Protein AF-A0A131ZUF7-F1 (afdb_monomer_lite)

Foldseek 3Di:
DPPVVVVVVVVPPVVVPDDDDDDDPDDCPPPQAEDPCLLVLLQVLQVVQVFDNDPVRSVVSVVPDDPVVSVVSQCDQPVVPPPRRGSDHHYQDPPDDDDTPHPDRVVVVPPD

pLDDT: mean 80.84, std 16.95, range [43.06, 97.12]

Organism: Sarcoptes scabiei (NCBI:txid52283)

InterPro domains:
  IPR002018 Carboxylesterase, type B [PF00135] (17-112)
  IPR029058 Alpha/Beta hydrolase fold [G3DSA:3.40.50.1820] (12-112)
  IPR029058 Alpha/Beta hydrolase fold [SSF53474] (17-95)
  IPR051093 Neuroligin and Bile salt-activated lipase [PTHR43903] (16-96)

Radius of gyration: 19.18 Å; chains: 1; bounding box: 45×45×45 Å

Secondary structure (DSSP, 8-state):
--SHHHHHHHHHTTTTT-S-----S--TTSTTT--S-HHHHHHHHHHTTT--SSHHHHHHHHHTS-HHHHHHHHT---TTTT--S-S------TT-SS--S--S-HHHHT--

Structure (mmCIF, N/CA/C/O backbone):
data_AF-A0A131ZUF7-F1
#
_entry.id   AF-A0A131ZUF7-F1
#
loop_
_atom_site.group_PDB
_atom_site.id
_atom_site.type_symbol
_atom_site.label_atom_id
_atom_site.label_alt_id
_atom_site.label_comp_id
_atom_site.label_asym_id
_atom_site.label_entity_id
_atom_site.label_seq_id
_atom_site.pdbx_PDB_ins_code
_atom_site.Cartn_x
_atom_site.Cartn_y
_atom_site.Cartn_z
_atom_site.occupancy
_atom_site.B_iso_or_equiv
_atom_site.auth_seq_id
_atom_site.auth_comp_id
_atom_site.auth_asym_id
_atom_site.auth_atom_id
_atom_site.pdbx_PDB_model_num
ATOM 1 N N . MET A 1 1 ? -30.039 -24.025 27.093 1.00 44.25 1 MET A N 1
ATOM 2 C CA . MET A 1 1 ? -28.803 -23.560 27.763 1.00 44.25 1 MET A CA 1
ATOM 3 C C . MET A 1 1 ? -27.592 -23.704 26.828 1.00 44.25 1 MET A C 1
ATOM 5 O O . MET A 1 1 ? -26.668 -24.429 27.149 1.00 44.25 1 MET A O 1
ATOM 9 N N . ASN A 1 2 ? -27.612 -23.069 25.647 1.00 50.38 2 ASN A N 1
ATOM 10 C CA . ASN A 1 2 ? -26.525 -23.171 24.647 1.00 50.38 2 ASN A CA 1
ATOM 11 C C . ASN A 1 2 ? -26.256 -21.864 23.874 1.00 50.38 2 ASN A C 1
ATOM 13 O O . ASN A 1 2 ? -25.323 -21.817 23.085 1.00 50.38 2 ASN A O 1
ATOM 17 N N . ILE A 1 3 ? -27.037 -20.804 24.113 1.00 46.88 3 ILE A N 1
ATOM 18 C CA . ILE A 1 3 ? -26.883 -19.512 23.424 1.00 46.88 3 ILE A CA 1
ATOM 19 C C . ILE A 1 3 ? -25.771 -18.687 24.100 1.00 46.88 3 ILE A C 1
ATOM 21 O O . ILE A 1 3 ? -24.860 -18.214 23.433 1.00 46.88 3 ILE A O 1
ATOM 25 N N . LEU A 1 4 ? -25.733 -18.683 25.440 1.00 43.06 4 LEU A N 1
ATOM 26 C CA . LEU A 1 4 ? -24.719 -17.975 26.238 1.00 43.06 4 LEU A CA 1
ATOM 27 C C . LEU A 1 4 ? -23.269 -18.439 26.002 1.00 43.06 4 LEU A C 1
ATOM 29 O O . LEU A 1 4 ? -22.354 -17.662 26.237 1.00 43.06 4 LEU A O 1
ATOM 33 N N . LYS A 1 5 ? -23.039 -19.684 25.549 1.00 43.53 5 LYS A N 1
ATOM 34 C CA . LYS A 1 5 ? -21.687 -20.236 25.305 1.00 43.53 5 LYS A CA 1
ATOM 35 C C . LYS A 1 5 ? -21.068 -19.794 23.975 1.00 43.53 5 LYS A C 1
ATOM 37 O O . LYS A 1 5 ? -19.847 -19.835 23.849 1.00 43.53 5 LYS A O 1
ATOM 42 N N . LEU A 1 6 ? -21.882 -19.422 22.983 1.00 44.69 6 LEU A N 1
ATOM 43 C CA . LEU A 1 6 ? -21.371 -18.926 21.701 1.00 44.69 6 LEU A CA 1
ATOM 44 C C . LEU A 1 6 ? -20.904 -17.472 21.821 1.00 44.69 6 LEU A C 1
ATOM 46 O O . LEU A 1 6 ? -19.833 -17.138 21.321 1.00 44.69 6 LEU A O 1
ATOM 50 N N . GLU A 1 7 ? -21.656 -16.643 22.549 1.00 43.44 7 GLU A N 1
ATOM 51 C CA . GLU A 1 7 ? -21.324 -15.229 22.765 1.00 43.44 7 GLU A CA 1
ATOM 52 C C . GLU A 1 7 ? -20.020 -15.053 23.559 1.00 43.44 7 GLU A C 1
ATOM 54 O O . GLU A 1 7 ? -19.206 -14.195 23.228 1.00 43.44 7 GLU A O 1
ATOM 59 N N . THR A 1 8 ? -19.741 -15.923 24.539 1.00 46.25 8 THR A N 1
ATOM 60 C CA . THR A 1 8 ? -18.483 -15.861 25.311 1.00 46.25 8 THR A CA 1
ATOM 61 C C . THR A 1 8 ? -17.251 -16.218 24.481 1.00 46.25 8 THR A C 1
ATOM 63 O O . THR A 1 8 ? -16.156 -15.749 24.776 1.00 46.25 8 THR A O 1
ATOM 66 N N . LYS A 1 9 ? -17.399 -17.057 23.448 1.00 44.72 9 LYS A N 1
ATOM 67 C CA . LYS A 1 9 ? -16.262 -17.539 22.654 1.00 44.72 9 LYS A CA 1
ATOM 68 C C . LYS A 1 9 ? -15.723 -16.463 21.708 1.00 44.72 9 LYS A C 1
ATOM 70 O O . LYS A 1 9 ? -14.516 -16.380 21.534 1.00 44.72 9 LYS A O 1
ATOM 75 N N . ILE A 1 10 ? -16.605 -15.627 21.158 1.00 51.62 10 ILE A N 1
ATOM 76 C CA . ILE A 1 10 ? -16.234 -14.524 20.256 1.00 51.62 10 ILE A CA 1
ATOM 77 C C . ILE A 1 10 ? -15.604 -13.362 21.041 1.00 51.62 10 ILE A C 1
ATOM 79 O O . ILE A 1 10 ? -14.638 -12.762 20.583 1.00 51.62 10 ILE A O 1
ATOM 83 N N . ILE A 1 11 ? -16.097 -13.077 22.252 1.00 50.38 11 ILE A N 1
ATOM 84 C CA . ILE A 1 11 ? -15.554 -12.011 23.112 1.00 50.38 11 ILE A CA 1
ATOM 85 C C . ILE A 1 11 ? -14.123 -12.336 23.595 1.00 50.38 11 ILE A C 1
ATOM 87 O O . ILE A 1 11 ? -13.304 -11.432 23.749 1.00 50.38 11 ILE A O 1
ATOM 91 N N . ASN A 1 12 ? -13.790 -13.615 23.789 1.00 46.75 12 ASN A N 1
ATOM 92 C CA . ASN A 1 12 ? -12.490 -14.026 24.327 1.00 46.75 12 ASN A CA 1
ATOM 93 C C . ASN 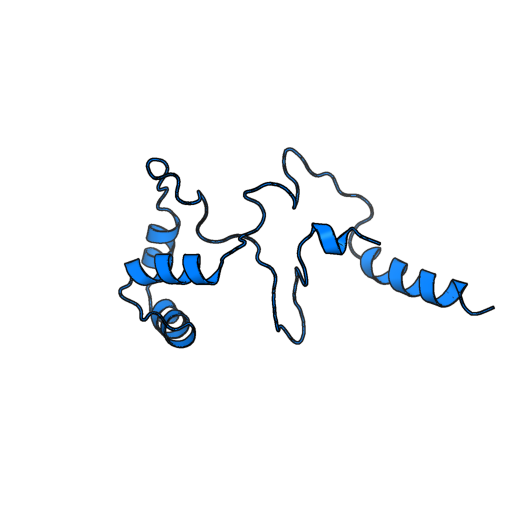A 1 12 ? -11.305 -13.905 23.349 1.00 46.75 12 ASN A C 1
ATOM 95 O O . ASN A 1 12 ? -10.183 -13.792 23.823 1.00 46.75 12 ASN A O 1
ATOM 99 N N . GLU A 1 13 ? -11.501 -13.889 22.025 1.00 50.50 13 GLU A N 1
ATOM 100 C CA . GLU A 1 13 ? -10.369 -13.868 21.072 1.00 50.50 13 GLU A CA 1
ATOM 101 C C . GLU A 1 13 ? -9.693 -12.490 20.921 1.00 50.50 13 GLU A C 1
ATOM 103 O O . GLU A 1 13 ? -8.524 -12.422 20.552 1.00 50.50 13 GLU A O 1
ATOM 108 N N . PHE A 1 14 ? -10.376 -11.381 21.236 1.00 49.38 14 PHE A N 1
ATOM 109 C CA . PHE A 1 14 ? -9.778 -10.031 21.179 1.00 49.38 14 PHE A CA 1
ATOM 110 C C . PHE A 1 14 ? -9.358 -9.472 22.545 1.00 49.38 14 PHE A C 1
ATOM 112 O O . PHE A 1 14 ? -8.517 -8.573 22.597 1.00 49.38 14 PHE A O 1
ATOM 119 N N . LEU A 1 15 ? -9.875 -10.022 23.650 1.00 49.81 15 LEU A N 1
ATOM 120 C CA . LEU A 1 15 ? -9.435 -9.678 25.009 1.00 49.81 15 LEU A CA 1
ATOM 121 C C . LEU A 1 15 ? -7.981 -10.101 25.306 1.00 49.81 15 LEU A C 1
ATOM 123 O O . LEU A 1 15 ? -7.439 -9.702 26.334 1.00 49.81 15 LEU A O 1
ATOM 127 N N . GLU A 1 16 ? -7.334 -10.876 24.429 1.00 62.84 16 GLU A N 1
ATOM 128 C CA . GLU A 1 16 ? -5.967 -11.372 24.646 1.00 62.84 16 GLU A CA 1
ATOM 129 C C . GLU A 1 16 ? -4.851 -10.351 24.356 1.00 62.84 16 GLU A C 1
ATOM 131 O O . GLU A 1 16 ? -3.733 -10.546 24.831 1.00 62.84 16 GLU A O 1
ATOM 136 N N . TYR A 1 17 ? -5.109 -9.249 23.637 1.00 81.19 17 TYR A N 1
ATOM 137 C CA . TYR A 1 17 ? -4.030 -8.333 23.220 1.00 81.19 17 TYR A CA 1
ATOM 138 C C . TYR A 1 17 ? -3.950 -7.025 24.017 1.00 81.19 17 TYR A C 1
ATOM 140 O O . TYR A 1 17 ? -2.850 -6.521 24.249 1.00 81.19 17 TYR A O 1
ATOM 148 N N . PHE A 1 18 ? -5.082 -6.448 24.429 1.00 87.25 18 PHE A N 1
ATOM 149 C CA . PHE A 1 18 ? -5.120 -5.200 25.199 1.00 87.25 18 PHE A CA 1
ATOM 150 C C . PHE A 1 18 ? -6.456 -5.017 25.929 1.00 87.25 18 PHE A C 1
ATOM 152 O O . PHE A 1 18 ? -7.492 -5.518 25.504 1.00 87.25 18 PHE A O 1
ATOM 159 N N . THR A 1 19 ? -6.437 -4.253 27.024 1.00 88.81 19 THR A N 1
ATOM 160 C CA . THR A 1 19 ? -7.632 -3.937 27.832 1.00 88.81 19 THR A CA 1
ATOM 161 C C . THR A 1 19 ? -8.206 -2.553 27.545 1.00 88.81 19 THR A C 1
ATOM 163 O O . THR A 1 19 ? -9.387 -2.324 27.778 1.00 88.81 19 THR A O 1
ATOM 166 N N . ASN A 1 20 ? -7.385 -1.618 27.057 1.00 88.69 20 ASN A N 1
ATOM 167 C CA . ASN A 1 20 ? -7.768 -0.232 26.796 1.00 88.69 20 ASN A CA 1
ATOM 168 C C . ASN A 1 20 ? -7.002 0.312 25.585 1.00 88.69 20 ASN A C 1
ATOM 170 O O . ASN A 1 20 ? -5.852 -0.065 25.360 1.00 88.69 20 ASN A O 1
ATOM 174 N N . ALA A 1 21 ? -7.614 1.238 24.846 1.00 89.62 21 ALA A N 1
ATOM 175 C CA . ALA A 1 21 ? -6.988 1.938 23.728 1.00 89.62 21 ALA A CA 1
ATOM 176 C C . ALA A 1 21 ? -7.396 3.418 23.727 1.00 89.62 21 ALA A C 1
ATOM 178 O O . ALA A 1 21 ? -8.552 3.750 23.988 1.00 89.62 21 ALA A O 1
ATOM 179 N N . ILE A 1 22 ? -6.449 4.307 23.419 1.00 94.31 22 ILE A N 1
ATOM 180 C CA . ILE A 1 22 ? -6.682 5.748 23.261 1.00 94.31 22 ILE A CA 1
ATOM 181 C C . ILE A 1 22 ? -6.256 6.129 21.843 1.00 94.31 22 ILE A C 1
ATOM 183 O O . ILE A 1 22 ? -5.116 5.883 21.457 1.00 94.31 22 ILE A O 1
ATOM 187 N N . SER A 1 23 ? -7.159 6.750 21.083 1.00 94.81 23 SER A N 1
ATOM 188 C CA . SER A 1 23 ? -6.866 7.304 19.756 1.00 94.81 23 SER A CA 1
ATOM 189 C C . SER A 1 23 ? -6.881 8.829 19.822 1.00 94.81 23 SER A C 1
ATOM 191 O O . SER A 1 23 ? -7.897 9.415 20.193 1.00 94.81 23 SER A O 1
ATOM 193 N N . ILE A 1 24 ? -5.765 9.479 19.480 1.00 96.56 24 ILE A N 1
ATOM 194 C CA . ILE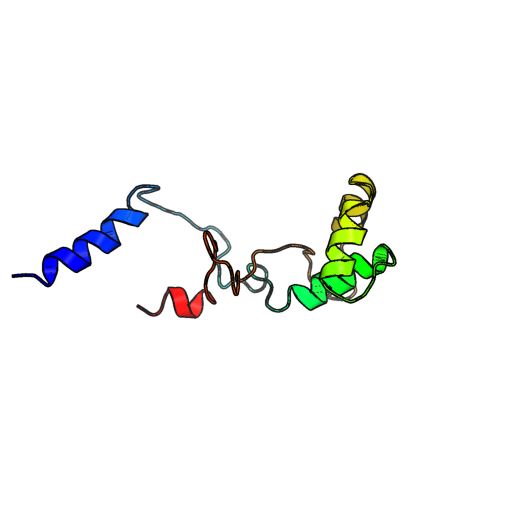 A 1 24 ? -5.609 10.941 19.557 1.00 96.56 24 ILE A CA 1
ATOM 195 C C . ILE A 1 24 ? -5.516 11.512 18.140 1.00 96.56 24 ILE A C 1
ATOM 197 O O . ILE A 1 24 ? -4.649 11.117 17.365 1.00 96.56 24 ILE A O 1
ATOM 201 N N . SER A 1 25 ? -6.400 12.459 17.810 1.00 95.19 25 SER A N 1
ATOM 202 C CA . SER A 1 25 ? -6.409 13.210 16.538 1.00 95.19 25 SER A CA 1
ATOM 203 C C . SER A 1 25 ? -6.529 12.366 15.258 1.00 95.19 25 SER A C 1
ATOM 205 O O . SER A 1 25 ? -6.193 12.828 14.169 1.00 95.19 25 SER A O 1
ATOM 207 N N . GLY A 1 26 ? -7.047 11.143 15.363 1.00 92.25 26 GLY A N 1
ATOM 208 C CA . GLY A 1 26 ? -7.256 10.257 14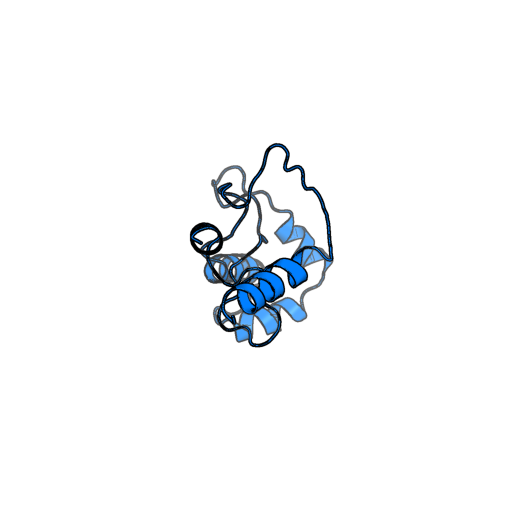.224 1.00 92.25 26 GLY A CA 1
ATOM 209 C C . GLY A 1 26 ? -8.215 9.122 14.548 1.00 92.25 26 GLY A C 1
ATOM 210 O O . GLY A 1 26 ? -8.419 8.763 15.708 1.00 92.25 26 GLY A O 1
ATOM 211 N N . SER A 1 27 ? -8.824 8.565 13.508 1.00 91.19 27 SER A N 1
ATOM 212 C CA . SER A 1 27 ? -9.610 7.335 13.586 1.00 91.19 27 SER A CA 1
ATOM 213 C C . SER A 1 27 ? -9.552 6.608 12.246 1.00 91.19 27 SER A C 1
ATOM 215 O O . SER A 1 27 ? -9.133 7.178 11.239 1.00 91.19 27 SER A O 1
ATOM 217 N N . ILE A 1 28 ? -10.047 5.375 12.205 1.00 89.38 28 ILE A N 1
ATOM 218 C CA . ILE A 1 28 ? -10.170 4.616 10.956 1.00 89.38 28 ILE A CA 1
ATOM 219 C C . ILE A 1 28 ? -11.136 5.268 9.941 1.00 89.38 28 ILE A C 1
ATOM 221 O O . ILE A 1 28 ? -11.100 4.953 8.756 1.00 89.38 28 ILE A O 1
ATOM 225 N N . PHE A 1 29 ? -11.975 6.211 10.386 1.00 89.44 29 PHE A N 1
ATOM 226 C CA . PHE A 1 29 ? -12.887 6.983 9.536 1.00 89.44 29 PHE A CA 1
ATOM 227 C C . PHE A 1 29 ? -12.264 8.268 8.982 1.00 89.44 29 PHE A C 1
ATOM 229 O O . PHE A 1 29 ? -12.909 8.997 8.230 1.00 89.44 29 PHE A O 1
ATOM 236 N N . SER A 1 30 ? -11.024 8.587 9.356 1.00 90.12 30 SER A N 1
ATOM 237 C CA . SER A 1 30 ? -10.335 9.745 8.801 1.00 90.12 30 SER A CA 1
ATOM 238 C C . SER A 1 30 ? -10.089 9.540 7.292 1.00 90.12 30 SER A C 1
ATOM 240 O O . SER A 1 30 ? -9.669 8.453 6.899 1.00 90.12 30 SER A O 1
ATOM 242 N N . PRO A 1 31 ? -10.262 10.565 6.430 1.00 85.88 31 PRO A N 1
ATOM 243 C CA . PRO A 1 31 ? -10.113 10.419 4.970 1.00 85.88 31 PRO A CA 1
ATOM 244 C C . PRO A 1 31 ? -8.734 9.917 4.509 1.00 85.88 31 PRO A C 1
ATOM 246 O O . PRO A 1 31 ? -8.573 9.403 3.405 1.00 85.88 31 PRO A O 1
ATOM 249 N N . TRP A 1 32 ? -7.719 10.080 5.356 1.00 85.38 32 TRP A N 1
ATOM 250 C CA . TRP A 1 32 ? -6.351 9.636 5.116 1.00 85.38 32 TRP A CA 1
ATOM 251 C C . TRP A 1 32 ? -6.047 8.236 5.671 1.00 85.38 32 TRP A C 1
ATOM 253 O O . TRP A 1 32 ? -4.972 7.718 5.390 1.00 85.38 32 TRP A O 1
ATOM 263 N N . ALA A 1 33 ? -6.951 7.619 6.437 1.00 89.69 33 ALA A N 1
ATOM 264 C CA . ALA A 1 33 ? -6.684 6.367 7.148 1.00 89.69 33 ALA A CA 1
ATOM 265 C C . ALA A 1 33 ? -6.752 5.123 6.252 1.00 89.69 33 ALA A C 1
ATOM 267 O O . ALA A 1 33 ? -6.040 4.158 6.510 1.00 89.69 33 ALA A O 1
ATOM 268 N N . ILE A 1 34 ? -7.583 5.143 5.205 1.00 90.19 34 ILE A N 1
ATOM 269 C CA . ILE A 1 34 ? -7.750 4.027 4.265 1.00 90.19 34 ILE A CA 1
ATOM 270 C C . ILE A 1 34 ? -7.615 4.534 2.833 1.00 90.19 34 ILE A C 1
ATOM 272 O O . ILE A 1 34 ? -8.056 5.640 2.512 1.00 90.19 34 ILE A O 1
ATOM 276 N N . ASN A 1 35 ? -7.000 3.726 1.973 1.00 90.06 35 ASN A N 1
ATOM 277 C CA . ASN A 1 35 ? -7.071 3.920 0.532 1.00 90.06 35 ASN A CA 1
ATOM 278 C C . ASN A 1 35 ? -8.223 3.100 -0.071 1.00 90.06 35 ASN A C 1
ATOM 280 O O . ASN A 1 35 ? -8.272 1.878 0.054 1.00 90.06 35 ASN A O 1
ATOM 284 N N . ASP A 1 36 ? -9.131 3.797 -0.744 1.00 86.31 36 ASP A N 1
ATOM 285 C CA . ASP A 1 36 ? -10.298 3.277 -1.450 1.00 86.31 36 ASP A CA 1
ATOM 286 C C . ASP A 1 36 ? -9.975 2.752 -2.860 1.00 86.31 36 ASP A C 1
ATOM 288 O O . ASP A 1 36 ? -10.709 1.917 -3.388 1.00 86.31 36 ASP A O 1
ATOM 292 N N . ASN A 1 37 ? -8.866 3.189 -3.465 1.00 89.75 37 ASN A N 1
ATOM 293 C CA . ASN A 1 37 ? -8.434 2.755 -4.794 1.00 89.75 37 ASN A CA 1
ATOM 294 C C . ASN A 1 37 ? -6.932 2.401 -4.848 1.00 89.75 37 ASN A C 1
ATOM 296 O O . ASN A 1 37 ? -6.133 3.086 -5.505 1.00 89.75 37 ASN A O 1
ATOM 300 N N . PRO A 1 38 ? -6.517 1.306 -4.182 1.00 90.44 38 PRO A N 1
ATOM 301 C CA . PRO A 1 38 ? -5.112 0.912 -4.110 1.00 90.44 38 PRO A CA 1
ATOM 302 C C . PRO A 1 38 ? -4.510 0.512 -5.454 1.00 90.44 38 PRO A C 1
ATOM 304 O O . PRO A 1 38 ? -3.338 0.788 -5.698 1.00 90.44 38 PRO A O 1
ATOM 307 N N . LEU A 1 39 ? -5.293 -0.077 -6.363 1.00 91.25 39 LEU A N 1
ATOM 308 C CA . LEU A 1 39 ? -4.784 -0.472 -7.677 1.00 91.25 39 LEU A CA 1
ATOM 309 C C . LEU A 1 39 ? -4.449 0.741 -8.555 1.00 91.25 39 LEU A C 1
ATOM 311 O O . LEU A 1 39 ? -3.420 0.737 -9.230 1.00 91.25 39 LEU A O 1
ATOM 315 N N . ALA A 1 40 ? -5.291 1.782 -8.557 1.00 91.12 40 ALA A N 1
ATOM 316 C CA . ALA A 1 40 ? -4.984 3.006 -9.295 1.00 91.12 40 ALA A CA 1
ATOM 317 C C . ALA A 1 40 ? -3.739 3.700 -8.729 1.00 91.12 40 ALA A C 1
ATOM 319 O O . ALA A 1 40 ? -2.887 4.138 -9.500 1.00 91.12 40 ALA A O 1
ATOM 320 N N . GLN A 1 41 ? -3.599 3.736 -7.400 1.00 90.44 41 GLN A N 1
ATOM 321 C CA . GLN A 1 41 ? -2.413 4.292 -6.751 1.00 90.44 41 GLN A CA 1
ATOM 322 C C . GLN A 1 41 ? -1.146 3.491 -7.083 1.00 90.44 41 GLN A C 1
ATOM 324 O O . GLN A 1 41 ? -0.132 4.085 -7.440 1.00 90.44 41 GLN A O 1
ATOM 329 N N . ALA A 1 42 ? -1.208 2.156 -7.041 1.00 92.31 42 ALA A N 1
ATOM 330 C CA . ALA A 1 42 ? -0.083 1.292 -7.394 1.00 92.31 42 ALA A CA 1
ATOM 331 C C . ALA A 1 42 ? 0.374 1.499 -8.847 1.00 92.31 42 ALA A C 1
ATOM 333 O O . ALA A 1 42 ? 1.573 1.559 -9.104 1.00 92.31 42 ALA A O 1
ATOM 334 N N . ARG A 1 43 ? -0.572 1.665 -9.782 1.00 93.56 43 ARG A N 1
ATOM 335 C CA . ARG A 1 43 ? -0.287 1.979 -11.192 1.00 93.56 43 ARG A CA 1
ATOM 336 C C . ARG A 1 43 ? 0.386 3.336 -11.367 1.00 93.56 43 ARG A C 1
ATOM 338 O O . ARG A 1 43 ? 1.328 3.450 -12.145 1.00 93.56 43 ARG A O 1
ATOM 345 N N . ASP A 1 44 ? -0.091 4.363 -10.665 1.00 90.75 44 ASP A N 1
ATOM 346 C CA . ASP A 1 44 ? 0.514 5.696 -10.744 1.00 90.75 44 ASP A CA 1
ATOM 347 C C . ASP A 1 44 ? 1.925 5.692 -10.136 1.00 90.75 44 ASP A C 1
ATOM 349 O O . ASP A 1 44 ? 2.856 6.244 -10.720 1.00 90.75 44 ASP A O 1
ATOM 353 N N . PHE A 1 45 ? 2.121 5.002 -9.010 1.00 91.88 45 PHE A N 1
ATOM 354 C CA . PHE A 1 45 ? 3.441 4.827 -8.407 1.00 91.88 45 PHE A CA 1
ATOM 355 C C . PHE A 1 45 ? 4.400 4.096 -9.358 1.00 91.88 45 PHE A C 1
ATOM 357 O O . PHE A 1 45 ? 5.495 4.581 -9.636 1.00 91.88 45 PHE A O 1
ATOM 364 N N . SER A 1 46 ? 3.970 2.964 -9.924 1.00 94.12 46 SER A N 1
ATOM 365 C CA . SER A 1 46 ? 4.797 2.136 -10.808 1.00 94.12 46 SER A CA 1
ATOM 366 C C . SER A 1 46 ? 5.125 2.809 -12.142 1.00 94.12 46 SER A C 1
ATOM 368 O O . SER A 1 46 ? 6.145 2.497 -12.755 1.00 94.12 46 SER A O 1
ATOM 370 N N . TYR A 1 47 ? 4.299 3.760 -12.586 1.00 92.31 47 TYR A N 1
ATOM 371 C CA . TYR A 1 47 ? 4.561 4.554 -13.785 1.00 92.31 47 TYR A CA 1
ATOM 372 C C . TYR A 1 47 ? 5.865 5.365 -13.684 1.00 92.31 47 TYR A C 1
ATOM 374 O O . TYR A 1 47 ? 6.558 5.508 -14.690 1.00 92.31 47 TYR A O 1
ATOM 382 N N . ARG A 1 48 ? 6.276 5.808 -12.481 1.00 91.62 48 ARG A N 1
ATOM 383 C CA . ARG A 1 48 ? 7.582 6.481 -12.279 1.00 91.62 48 ARG A CA 1
ATOM 384 C C . ARG A 1 48 ? 8.784 5.597 -12.618 1.00 91.62 48 ARG A C 1
ATOM 386 O O . ARG A 1 48 ? 9.853 6.113 -12.917 1.00 91.62 48 ARG A O 1
ATOM 393 N N . PHE A 1 49 ? 8.595 4.282 -12.601 1.00 94.50 49 PHE A N 1
ATOM 394 C CA . PHE A 1 49 ? 9.623 3.283 -12.887 1.00 94.50 49 PHE A CA 1
ATOM 395 C C . PHE A 1 49 ? 9.447 2.656 -14.275 1.00 94.50 49 PHE A C 1
ATOM 397 O O . PHE A 1 49 ? 10.108 1.677 -14.601 1.00 94.50 49 PHE A O 1
ATOM 404 N N . THR A 1 50 ? 8.555 3.205 -15.112 1.00 94.69 50 THR A N 1
ATOM 405 C CA . THR A 1 50 ? 8.237 2.667 -16.449 1.00 94.69 50 THR A CA 1
ATOM 406 C C . THR A 1 50 ? 7.734 1.214 -16.400 1.00 94.69 50 THR A C 1
ATOM 408 O O . THR A 1 50 ? 7.912 0.438 -17.338 1.00 94.69 50 THR A O 1
ATOM 411 N N . CYS A 1 51 ? 7.093 0.820 -15.296 1.00 95.56 51 CYS A N 1
ATOM 412 C CA . CYS A 1 51 ? 6.521 -0.515 -15.167 1.00 95.56 51 CYS A CA 1
ATOM 413 C C . CYS A 1 51 ? 5.267 -0.689 -16.041 1.00 95.56 51 CYS A C 1
ATOM 415 O O . CYS A 1 51 ? 4.601 0.276 -16.424 1.00 95.56 51 CYS A O 1
ATOM 417 N N . GLY A 1 52 ? 4.913 -1.950 -16.314 1.00 92.94 52 GLY A N 1
ATOM 418 C CA . GLY A 1 52 ? 3.658 -2.305 -16.980 1.00 92.94 52 GLY A CA 1
ATOM 419 C C . GLY A 1 52 ? 2.409 -1.918 -16.172 1.00 92.94 52 GLY A C 1
ATOM 420 O O . GLY A 1 52 ? 2.487 -1.526 -15.012 1.00 92.94 52 GLY A O 1
ATOM 421 N N . TYR A 1 53 ? 1.230 -2.043 -16.788 1.00 92.88 53 TYR A N 1
ATOM 422 C CA . TYR A 1 53 ? -0.047 -1.612 -16.191 1.00 92.88 53 TYR A CA 1
ATOM 423 C C . TYR A 1 53 ? -0.808 -2.732 -15.459 1.00 92.88 53 TYR A C 1
ATOM 425 O O . TYR A 1 53 ? -1.705 -2.475 -14.641 1.00 92.88 53 TYR A O 1
ATOM 433 N N . ARG A 1 54 ? -0.500 -3.993 -15.785 1.00 94.62 54 ARG A N 1
ATOM 434 C CA . ARG A 1 54 ? -1.118 -5.159 -15.145 1.00 94.62 54 ARG A CA 1
ATOM 435 C C . ARG A 1 54 ? -0.498 -5.406 -13.773 1.00 94.62 54 ARG A C 1
ATOM 437 O O . ARG A 1 54 ? 0.688 -5.178 -13.578 1.00 94.62 54 ARG A O 1
ATOM 444 N N . GLN A 1 55 ? -1.296 -5.911 -12.836 1.00 91.00 55 GLN A N 1
ATOM 445 C CA . GLN A 1 55 ? -0.875 -6.100 -11.444 1.00 91.00 55 GLN A CA 1
ATOM 446 C C . GLN A 1 55 ? 0.357 -7.006 -11.299 1.00 91.00 55 GLN A C 1
ATOM 448 O O . GLN A 1 55 ? 1.260 -6.682 -10.537 1.00 91.00 55 GLN A O 1
ATOM 453 N N . ASP A 1 56 ? 0.412 -8.106 -12.046 1.00 94.12 56 ASP A N 1
ATOM 454 C CA . ASP A 1 56 ? 1.556 -9.020 -12.074 1.00 94.12 56 ASP A CA 1
ATOM 455 C C . ASP A 1 56 ? 2.832 -8.319 -12.564 1.00 94.12 56 ASP A C 1
ATOM 457 O O . ASP A 1 56 ? 3.865 -8.367 -11.903 1.00 94.12 56 ASP A O 1
ATOM 461 N N . GLN A 1 57 ? 2.725 -7.560 -13.657 1.00 95.19 57 GLN A N 1
ATOM 462 C CA . GLN A 1 57 ? 3.842 -6.793 -14.215 1.00 95.19 57 GLN A CA 1
ATOM 463 C C . GLN A 1 57 ? 4.343 -5.702 -13.265 1.00 95.19 57 GLN A C 1
ATOM 465 O O . GLN A 1 57 ? 5.544 -5.448 -13.206 1.00 95.19 57 GLN A O 1
ATOM 470 N N . ILE A 1 58 ? 3.434 -5.050 -12.534 1.00 96.25 58 ILE A N 1
ATOM 471 C CA . ILE A 1 58 ? 3.781 -4.035 -11.533 1.00 96.25 58 ILE A CA 1
ATOM 472 C C . ILE A 1 58 ? 4.620 -4.666 -10.425 1.00 96.25 58 ILE A C 1
ATOM 474 O O . ILE A 1 58 ? 5.688 -4.152 -10.101 1.00 96.25 58 ILE A O 1
ATOM 478 N N . VAL A 1 59 ? 4.155 -5.784 -9.863 1.00 95.75 59 VAL A N 1
ATOM 479 C CA . VAL A 1 59 ? 4.844 -6.469 -8.763 1.00 95.75 59 VAL A CA 1
ATOM 480 C C . VAL A 1 59 ? 6.226 -6.942 -9.199 1.00 95.75 59 VAL A C 1
ATOM 482 O O . VAL A 1 59 ? 7.204 -6.680 -8.500 1.00 95.75 59 VAL A O 1
ATOM 485 N N . ASP A 1 60 ? 6.322 -7.598 -10.354 1.00 96.69 60 ASP A N 1
ATOM 486 C CA . ASP A 1 60 ? 7.599 -8.116 -10.840 1.00 96.69 60 ASP A CA 1
ATOM 487 C C . ASP A 1 60 ? 8.580 -6.985 -11.160 1.00 96.69 60 ASP A C 1
ATOM 489 O O . ASP A 1 60 ? 9.730 -7.047 -10.745 1.00 96.69 60 ASP A O 1
ATOM 493 N N . CYS A 1 61 ? 8.126 -5.905 -11.800 1.00 97.06 61 CYS A N 1
ATOM 494 C CA . CYS A 1 61 ? 8.961 -4.740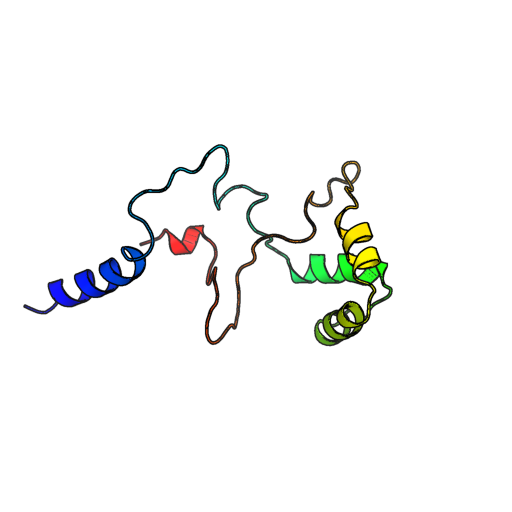 -12.092 1.00 97.06 61 CYS A CA 1
ATOM 495 C C . CYS A 1 61 ? 9.492 -4.052 -10.825 1.00 97.06 61 CYS A C 1
ATOM 497 O O . CYS A 1 61 ? 10.690 -3.779 -10.727 1.00 97.06 61 CYS A O 1
ATOM 499 N N . LEU A 1 62 ? 8.614 -3.784 -9.849 1.00 96.75 62 LEU A N 1
ATOM 500 C CA . LEU A 1 62 ? 8.969 -3.060 -8.625 1.00 96.75 62 LEU A CA 1
ATOM 501 C C . LEU A 1 62 ? 9.916 -3.858 -7.719 1.00 96.75 62 LEU A C 1
ATOM 503 O O . LEU A 1 62 ? 10.732 -3.258 -7.027 1.00 96.75 62 LEU A O 1
ATOM 507 N N . ARG A 1 63 ? 9.860 -5.197 -7.754 1.00 97.12 63 ARG A N 1
ATOM 508 C CA . ARG A 1 63 ? 10.781 -6.074 -7.006 1.00 97.12 63 ARG A CA 1
ATOM 509 C C . ARG A 1 63 ? 12.245 -5.926 -7.415 1.00 97.12 63 ARG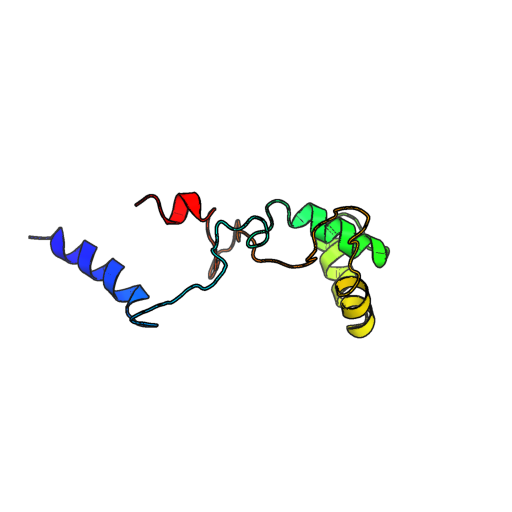 A C 1
ATOM 511 O O . ARG A 1 63 ? 13.114 -6.213 -6.599 1.00 97.12 63 ARG A O 1
ATOM 518 N N . TYR A 1 64 ? 12.509 -5.514 -8.653 1.00 96.44 64 TYR A N 1
ATOM 519 C CA . TYR A 1 64 ? 13.867 -5.330 -9.172 1.00 96.44 64 TYR A CA 1
ATOM 520 C C . TYR A 1 64 ? 14.351 -3.876 -9.106 1.00 96.44 64 TYR A C 1
ATOM 522 O O . TYR A 1 64 ? 15.461 -3.594 -9.549 1.00 96.44 64 TYR A O 1
ATOM 530 N N . GLN A 1 65 ? 13.542 -2.951 -8.579 1.00 96.88 65 GLN A N 1
ATOM 531 C CA . GLN A 1 65 ? 13.974 -1.569 -8.388 1.00 96.88 65 GLN A CA 1
ATOM 532 C C . GLN A 1 65 ? 14.839 -1.439 -7.138 1.00 96.88 65 GLN A C 1
ATOM 534 O O . GLN A 1 65 ? 14.628 -2.118 -6.132 1.00 96.88 65 GLN A O 1
ATOM 539 N N . GLU A 1 66 ? 15.780 -0.503 -7.186 1.00 97.06 66 GLU A N 1
ATOM 540 C CA . GLU A 1 66 ? 16.588 -0.155 -6.025 1.00 97.06 66 GLU A CA 1
ATOM 541 C C . GLU A 1 66 ? 15.712 0.452 -4.925 1.00 97.06 66 GLU A C 1
ATOM 543 O O . GLU A 1 66 ? 14.921 1.371 -5.165 1.00 97.06 66 GLU A O 1
ATOM 548 N N . LEU A 1 67 ? 15.893 -0.016 -3.686 1.00 95.81 67 LEU A N 1
ATOM 549 C CA . LEU A 1 67 ? 15.115 0.461 -2.539 1.00 95.81 67 LEU A CA 1
ATOM 550 C C . LEU A 1 67 ? 15.219 1.982 -2.375 1.00 95.81 67 LEU A C 1
ATOM 552 O O . LEU A 1 67 ? 14.231 2.643 -2.070 1.00 95.81 67 LEU A O 1
ATOM 556 N N . SER A 1 68 ? 16.401 2.553 -2.606 1.00 96.69 68 SER A N 1
ATOM 557 C CA . SER A 1 68 ? 16.622 3.999 -2.518 1.00 96.69 68 SER A CA 1
ATOM 558 C C . SER A 1 68 ? 15.748 4.789 -3.499 1.00 96.69 68 SER A C 1
ATOM 560 O O . SER A 1 68 ? 15.230 5.841 -3.128 1.00 96.69 68 SER A O 1
ATOM 562 N N . GLN A 1 69 ? 15.524 4.263 -4.706 1.00 95.31 69 GLN A N 1
ATOM 563 C CA . GLN A 1 69 ? 14.666 4.884 -5.717 1.00 95.31 69 GLN A CA 1
ATOM 564 C C . GLN A 1 69 ? 13.182 4.736 -5.364 1.00 95.31 69 GLN A C 1
ATOM 566 O O . GLN A 1 69 ? 12.408 5.685 -5.484 1.00 95.31 69 GLN A O 1
ATOM 571 N N . LEU A 1 70 ? 12.777 3.564 -4.86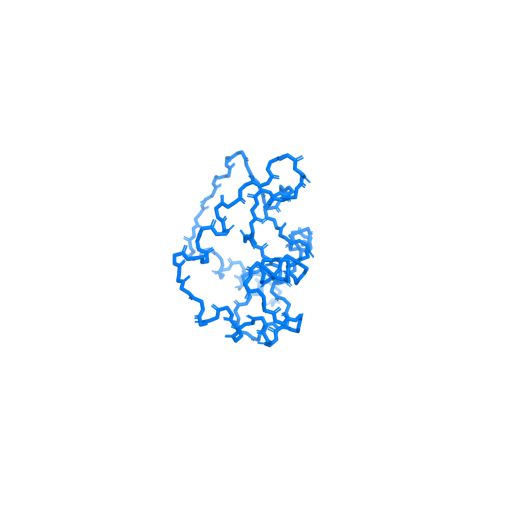2 1.00 94.62 70 LEU A N 1
ATOM 572 C CA . LEU A 1 70 ? 11.419 3.354 -4.349 1.00 94.62 70 LEU A CA 1
ATOM 573 C C . LEU A 1 70 ? 11.096 4.354 -3.231 1.00 94.62 70 LEU A C 1
ATOM 575 O O . LEU A 1 70 ? 10.041 4.991 -3.238 1.00 94.62 70 LEU A O 1
ATOM 579 N N . MET A 1 71 ? 12.035 4.540 -2.303 1.00 92.75 71 MET A N 1
ATOM 580 C CA . MET A 1 71 ? 11.883 5.476 -1.194 1.00 92.75 71 MET A CA 1
ATOM 581 C C . MET A 1 71 ? 11.902 6.937 -1.647 1.00 92.75 71 MET A C 1
ATOM 583 O O . MET A 1 71 ? 11.140 7.731 -1.097 1.00 92.75 71 MET A O 1
ATOM 587 N N . SER A 1 72 ? 12.709 7.307 -2.650 1.00 91.00 72 SER A N 1
ATOM 588 C CA . SER A 1 72 ? 12.736 8.686 -3.154 1.00 91.00 72 SER A CA 1
ATOM 589 C C . SER A 1 72 ? 11.399 9.087 -3.768 1.00 91.00 72 SER A C 1
ATOM 591 O O . SER A 1 72 ? 10.871 10.141 -3.429 1.00 91.00 72 SER A O 1
ATOM 593 N N . VAL A 1 73 ? 10.809 8.214 -4.589 1.00 89.38 73 VAL A N 1
ATOM 594 C CA . VAL A 1 73 ? 9.482 8.438 -5.181 1.00 89.38 73 VAL A CA 1
ATOM 595 C C . VAL A 1 73 ? 8.394 8.420 -4.105 1.00 89.38 73 VAL A C 1
ATOM 597 O O . VAL A 1 73 ? 7.498 9.261 -4.107 1.00 89.38 73 VAL A O 1
ATOM 600 N N . SER A 1 74 ? 8.489 7.515 -3.126 1.00 88.56 74 SER A N 1
ATOM 601 C CA . SER A 1 74 ? 7.543 7.472 -2.003 1.00 88.56 74 SER A CA 1
ATOM 602 C C . SER A 1 74 ? 7.584 8.730 -1.125 1.00 88.56 74 SER A C 1
ATOM 604 O O . SER A 1 74 ? 6.616 8.998 -0.411 1.00 88.56 74 SER A O 1
ATOM 606 N N . ALA A 1 75 ? 8.691 9.474 -1.130 1.00 86.38 75 ALA A N 1
ATOM 607 C CA . ALA A 1 75 ? 8.846 10.714 -0.380 1.00 86.38 75 ALA A CA 1
ATOM 608 C C . ALA A 1 75 ? 8.374 11.954 -1.159 1.00 86.38 75 ALA A C 1
ATOM 610 O O . ALA A 1 75 ? 8.266 13.029 -0.564 1.00 86.38 75 ALA A O 1
ATOM 611 N N . GLU A 1 76 ? 8.075 11.824 -2.457 1.00 82.00 76 GLU A N 1
ATOM 612 C CA . GLU A 1 76 ? 7.519 12.911 -3.262 1.00 82.00 76 GLU A CA 1
ATOM 613 C C . GLU A 1 76 ? 6.164 13.336 -2.688 1.00 82.00 76 GLU A C 1
ATOM 615 O O . GLU A 1 76 ? 5.185 12.588 -2.713 1.00 82.00 76 GLU A O 1
ATOM 620 N N . ARG A 1 77 ? 6.109 14.561 -2.160 1.00 67.75 77 ARG A N 1
ATOM 621 C CA . ARG A 1 77 ? 4.876 15.187 -1.682 1.00 67.75 77 ARG A CA 1
ATOM 622 C C . ARG A 1 77 ? 4.357 16.118 -2.763 1.00 67.75 77 ARG A C 1
ATOM 624 O O . ARG A 1 77 ? 4.847 17.234 -2.899 1.00 67.75 77 ARG A O 1
ATOM 631 N N . ASP A 1 78 ? 3.351 15.679 -3.507 1.00 62.34 78 ASP A N 1
ATOM 632 C CA . ASP A 1 78 ? 2.658 16.535 -4.474 1.00 62.34 78 ASP A CA 1
ATOM 633 C C . ASP A 1 78 ? 1.586 17.381 -3.761 1.00 62.34 78 ASP A C 1
ATOM 635 O O . ASP A 1 78 ? 0.378 17.193 -3.932 1.00 62.34 78 ASP A O 1
ATOM 639 N N . TRP A 1 79 ? 2.047 18.273 -2.875 1.00 56.31 79 TRP A N 1
ATOM 640 C CA . TRP A 1 79 ? 1.180 19.146 -2.073 1.00 56.31 79 TRP A CA 1
ATOM 641 C C . TRP A 1 79 ? 0.380 20.118 -2.954 1.00 56.31 79 TRP A C 1
ATOM 643 O O . TRP A 1 79 ? -0.751 20.467 -2.624 1.00 56.31 79 TRP A O 1
ATOM 653 N N . ASP A 1 80 ? 0.936 20.486 -4.112 1.00 55.59 80 ASP A N 1
ATOM 654 C CA . ASP A 1 80 ? 0.362 21.479 -5.021 1.00 55.59 80 ASP A CA 1
ATOM 655 C C . ASP A 1 80 ? -0.698 20.903 -5.975 1.00 55.59 80 ASP A C 1
ATOM 657 O O . ASP A 1 80 ? -1.544 21.652 -6.465 1.00 55.59 80 ASP A O 1
ATOM 661 N N . LYS A 1 81 ? -0.719 19.584 -6.231 1.00 59.62 81 LYS A N 1
ATOM 662 C CA . LYS A 1 81 ? -1.732 18.956 -7.112 1.00 59.62 81 LYS A CA 1
ATOM 663 C C . LYS A 1 81 ? -2.814 18.169 -6.386 1.00 59.62 81 LYS A C 1
ATOM 665 O O . LYS A 1 81 ? -3.596 17.481 -7.044 1.00 59.62 81 LYS A O 1
ATOM 670 N N . ASN A 1 82 ? -2.905 18.276 -5.059 1.00 50.00 82 ASN A N 1
ATOM 671 C CA . ASN A 1 82 ? -3.976 17.651 -4.273 1.00 50.00 82 ASN A CA 1
ATOM 672 C C . ASN A 1 82 ? -4.055 16.115 -4.458 1.00 50.00 82 ASN A C 1
ATOM 674 O O . ASN A 1 82 ? -5.087 15.486 -4.212 1.00 50.00 82 ASN A O 1
ATOM 678 N N . ARG A 1 83 ? -2.965 15.488 -4.922 1.00 56.44 83 ARG A N 1
ATOM 679 C CA . ARG A 1 83 ? -2.876 14.041 -5.115 1.00 56.44 83 ARG A CA 1
ATOM 680 C C . ARG A 1 83 ? -2.330 13.448 -3.832 1.00 56.44 83 ARG A C 1
ATOM 682 O O . ARG A 1 83 ? -1.131 13.449 -3.626 1.00 56.44 83 ARG A O 1
ATOM 689 N N . GLN A 1 84 ? -3.256 13.017 -2.976 1.00 60.34 84 GLN A N 1
ATOM 690 C CA . GLN A 1 84 ? -3.077 12.112 -1.835 1.00 60.34 84 GLN A CA 1
ATOM 691 C C . GLN A 1 84 ? -1.703 12.196 -1.127 1.00 60.34 84 GLN A C 1
ATOM 693 O O . GLN A 1 84 ? -0.729 11.648 -1.634 1.00 60.34 84 GLN A O 1
ATOM 698 N N . PRO A 1 85 ? -1.611 12.750 0.098 1.00 69.12 85 PRO A N 1
ATOM 699 C CA . PRO A 1 85 ? -0.328 12.973 0.783 1.00 69.12 85 PRO A CA 1
ATOM 700 C C . PRO A 1 85 ? 0.480 11.699 1.103 1.00 69.12 85 PRO A C 1
ATOM 702 O O . PRO A 1 85 ? 1.601 11.803 1.601 1.00 69.12 85 PRO A O 1
ATOM 705 N N . PHE A 1 86 ? -0.072 10.508 0.844 1.00 79.19 86 PHE A N 1
ATOM 706 C CA . PHE A 1 86 ? 0.534 9.219 1.157 1.00 79.19 86 PHE A CA 1
ATOM 707 C C . PHE A 1 86 ? 0.339 8.220 0.006 1.00 79.19 86 PHE A C 1
ATOM 709 O O . PHE A 1 86 ? -0.799 7.902 -0.357 1.00 79.19 86 PHE A O 1
ATOM 716 N N . TRP A 1 87 ? 1.450 7.678 -0.504 1.00 85.44 87 TRP A N 1
ATOM 717 C CA . TRP A 1 87 ? 1.487 6.609 -1.514 1.00 85.44 87 TRP A CA 1
ATOM 718 C C . TRP A 1 87 ? 1.026 5.249 -1.014 1.00 85.44 87 TRP A C 1
ATOM 720 O O . TRP A 1 87 ? 0.564 4.436 -1.802 1.00 85.44 87 TRP A O 1
ATOM 730 N N . PHE A 1 88 ? 1.195 4.982 0.277 1.00 89.56 88 PHE A N 1
ATOM 731 C CA . PHE A 1 88 ? 0.872 3.697 0.877 1.00 89.56 88 PHE A CA 1
ATOM 732 C C . PHE A 1 88 ? 0.131 3.950 2.183 1.00 89.56 88 PHE A C 1
ATOM 734 O O . PHE A 1 88 ? 0.587 4.706 3.041 1.00 89.56 88 PHE A O 1
ATOM 741 N N . ARG A 1 89 ? -1.053 3.354 2.294 1.00 89.25 89 ARG A N 1
ATOM 742 C CA . ARG A 1 89 ? -1.983 3.476 3.419 1.00 89.25 89 ARG A CA 1
ATOM 743 C C . ARG A 1 89 ? -2.659 2.121 3.634 1.00 89.25 89 ARG A C 1
ATOM 745 O O . ARG A 1 89 ? -2.646 1.316 2.701 1.00 89.25 89 ARG A O 1
ATOM 752 N N . PRO A 1 90 ? -3.262 1.866 4.806 1.00 91.69 90 PRO A N 1
ATOM 753 C CA . PRO A 1 90 ? -4.114 0.700 5.000 1.00 91.69 90 PRO A CA 1
ATOM 754 C C . PRO A 1 90 ? -5.150 0.544 3.877 1.00 91.69 90 PRO A C 1
ATOM 756 O O . PRO A 1 90 ? -5.714 1.526 3.387 1.00 91.69 90 PRO A O 1
ATOM 759 N N . VAL A 1 91 ? -5.389 -0.700 3.474 1.00 92.25 91 VAL A N 1
ATOM 760 C CA . VAL A 1 91 ? -6.351 -1.088 2.435 1.00 92.25 91 VAL A CA 1
ATOM 761 C C . VAL A 1 91 ? -7.244 -2.194 2.969 1.00 92.25 91 VAL A C 1
ATOM 763 O O . VAL A 1 91 ? -6.923 -2.832 3.970 1.00 92.25 91 VAL A O 1
ATOM 766 N N . ILE A 1 92 ? -8.361 -2.423 2.290 1.00 91.31 92 ILE A N 1
ATOM 767 C CA . ILE A 1 92 ? -9.193 -3.594 2.541 1.00 91.31 92 ILE A CA 1
ATOM 768 C C . ILE A 1 92 ? -8.613 -4.757 1.746 1.00 91.31 92 ILE A C 1
ATOM 770 O O . ILE A 1 92 ? -8.505 -4.704 0.518 1.00 91.31 92 ILE A O 1
ATOM 774 N N . ASP A 1 93 ? -8.249 -5.804 2.467 1.00 88.44 93 ASP A N 1
ATOM 775 C CA . ASP A 1 93 ? -7.637 -7.014 1.947 1.00 88.44 93 ASP A CA 1
ATOM 776 C C . ASP A 1 93 ? -8.720 -7.936 1.371 1.00 88.44 93 ASP A C 1
ATOM 778 O O . ASP A 1 93 ? -9.221 -8.857 2.023 1.00 88.44 93 ASP A O 1
ATOM 782 N N . LEU A 1 94 ? -9.105 -7.676 0.123 1.00 81.56 94 LEU A N 1
ATOM 783 C CA . LEU A 1 94 ? -10.047 -8.524 -0.604 1.00 81.56 94 LEU A CA 1
ATOM 784 C C . LEU A 1 94 ? -9.370 -9.829 -1.047 1.00 81.56 94 LEU A C 1
ATOM 786 O O . LEU A 1 94 ? -8.220 -9.835 -1.480 1.00 81.56 94 LEU A O 1
ATOM 790 N N . ASN A 1 95 ? -10.118 -10.934 -1.016 1.00 77.88 95 ASN A N 1
ATOM 791 C CA . ASN A 1 95 ? -9.700 -12.245 -1.539 1.00 77.88 95 ASN A CA 1
ATOM 792 C C . ASN A 1 95 ? -8.457 -12.861 -0.868 1.00 77.88 95 ASN A C 1
ATOM 794 O O . ASN A 1 95 ? -7.764 -13.677 -1.477 1.00 77.88 95 ASN A O 1
ATOM 798 N N . VAL A 1 96 ? -8.176 -12.507 0.388 1.00 78.12 96 VAL A N 1
ATOM 799 C CA . VAL A 1 96 ? -7.068 -13.097 1.150 1.00 78.12 96 VAL A CA 1
ATOM 800 C C . VAL A 1 96 ? -7.566 -14.303 1.947 1.00 78.12 96 VAL A C 1
ATOM 802 O O . VAL A 1 96 ? -8.550 -14.220 2.677 1.00 78.12 96 VAL A O 1
ATOM 805 N N . THR A 1 97 ? -6.887 -15.443 1.807 1.00 72.12 97 THR A N 1
ATOM 806 C CA . THR A 1 97 ? -7.345 -16.743 2.331 1.00 72.12 97 THR A CA 1
ATOM 807 C C . THR A 1 97 ? -7.013 -16.994 3.804 1.00 72.12 97 THR A C 1
ATOM 809 O O . THR A 1 97 ? -7.641 -17.859 4.408 1.00 72.12 97 THR A O 1
ATOM 812 N N . GLY A 1 98 ? -6.048 -16.272 4.390 1.00 66.00 98 GLY A N 1
ATOM 813 C CA . GLY A 1 98 ? -5.497 -16.625 5.709 1.00 66.00 98 GLY A CA 1
ATOM 814 C C . GLY A 1 98 ? -5.439 -15.511 6.755 1.00 66.00 98 GLY A C 1
ATOM 815 O O . GLY A 1 98 ? -5.654 -15.791 7.930 1.00 66.00 98 GLY A O 1
ATOM 816 N N . SER A 1 99 ? -5.157 -14.259 6.376 1.00 76.12 99 SER A N 1
ATOM 817 C CA . SER A 1 99 ? -4.793 -13.229 7.369 1.00 76.12 99 SER A CA 1
ATOM 818 C C . SER A 1 99 ? -4.983 -11.787 6.881 1.00 76.12 99 SER A C 1
ATOM 820 O O . SER A 1 99 ? -4.059 -10.980 6.934 1.00 76.12 99 SER A O 1
ATOM 822 N N . ALA A 1 100 ? -6.173 -11.455 6.384 1.00 84.69 100 ALA A N 1
ATOM 823 C CA . ALA A 1 100 ? -6.542 -10.062 6.127 1.00 84.69 100 ALA A CA 1
ATOM 824 C C . ALA A 1 100 ? -6.626 -9.275 7.446 1.00 84.69 100 ALA A C 1
ATOM 826 O O . ALA A 1 100 ? -7.349 -9.697 8.356 1.00 84.69 100 ALA A O 1
ATOM 827 N N . LEU A 1 101 ? -5.931 -8.133 7.526 1.00 83.44 101 LEU A N 1
ATOM 828 C CA . LEU A 1 101 ? -6.019 -7.237 8.685 1.00 83.44 101 LEU A CA 1
ATOM 829 C C . LEU A 1 101 ? -7.361 -6.493 8.681 1.00 83.44 101 LEU A C 1
ATOM 831 O O . LEU A 1 101 ? -8.048 -6.438 9.699 1.00 83.44 101 LEU A O 1
ATOM 835 N N . LEU A 1 102 ? -7.753 -5.962 7.518 1.00 87.50 102 LEU A N 1
ATOM 836 C CA . LEU A 1 102 ? -9.048 -5.322 7.288 1.00 87.50 102 LEU A CA 1
ATOM 837 C C . LEU A 1 102 ? -9.813 -6.108 6.222 1.00 87.50 102 LEU A C 1
ATOM 839 O O . LEU A 1 102 ? -9.489 -6.041 5.041 1.00 87.50 102 LEU A O 1
ATOM 843 N N . LYS A 1 103 ? -10.833 -6.863 6.643 1.00 86.94 103 LYS A N 1
ATOM 844 C CA . LYS A 1 103 ? -11.644 -7.718 5.753 1.00 86.94 103 LYS A CA 1
ATOM 845 C C . LYS A 1 103 ? -12.779 -6.979 5.042 1.00 86.94 103 LYS A C 1
ATOM 847 O O . LYS A 1 103 ? -13.301 -7.481 4.054 1.00 86.94 103 LYS A O 1
ATOM 852 N N . ASP A 1 104 ? -13.174 -5.818 5.558 1.00 87.56 104 ASP A N 1
ATOM 853 C CA . ASP A 1 104 ? -14.253 -4.990 5.019 1.00 87.56 104 ASP A CA 1
ATOM 854 C C . ASP A 1 104 ? -14.011 -3.518 5.395 1.00 87.56 104 ASP A C 1
ATOM 856 O O . ASP A 1 104 ? -13.136 -3.200 6.209 1.00 87.56 104 ASP A O 1
ATOM 860 N N . PHE A 1 105 ? -14.795 -2.614 4.814 1.00 86.19 105 PHE A N 1
ATOM 861 C CA . PHE A 1 105 ? -14.827 -1.212 5.191 1.00 86.19 105 PHE A CA 1
ATOM 862 C C . PHE A 1 105 ? -15.138 -1.072 6.685 1.00 86.19 105 PHE A C 1
ATOM 864 O O . PHE A 1 105 ? -16.065 -1.719 7.180 1.00 86.19 105 PHE A O 1
ATOM 871 N N . PRO A 1 106 ? -14.449 -0.167 7.405 1.00 86.00 106 PRO A N 1
ATOM 872 C CA . PRO A 1 106 ? -14.626 -0.008 8.846 1.00 86.00 106 PRO A CA 1
ATOM 873 C C . PRO A 1 106 ? -16.079 0.192 9.246 1.00 86.00 106 PRO A C 1
ATOM 875 O O . PRO A 1 106 ? -16.540 -0.401 10.210 1.00 86.00 106 PRO A O 1
ATOM 878 N N . LEU A 1 107 ? -16.838 0.961 8.460 1.00 85.94 107 LEU A N 1
ATOM 879 C CA . LEU A 1 107 ? -18.252 1.201 8.729 1.00 85.94 107 LEU A CA 1
ATOM 880 C C . LEU A 1 107 ? -19.069 -0.098 8.826 1.00 85.94 107 LEU A C 1
ATOM 882 O O . LEU A 1 107 ? -20.047 -0.129 9.560 1.00 85.94 107 LEU A O 1
ATOM 886 N N . ASN A 1 108 ? -18.693 -1.152 8.105 1.00 88.00 108 ASN A N 1
ATOM 887 C CA . ASN A 1 108 ? -19.362 -2.449 8.171 1.00 88.00 108 ASN A CA 1
ATOM 888 C C . ASN A 1 108 ? -18.831 -3.319 9.314 1.00 88.00 108 ASN A C 1
ATOM 890 O O . ASN A 1 108 ? -19.603 -4.066 9.901 1.00 88.00 108 ASN A O 1
ATOM 894 N N . LEU A 1 109 ? -17.559 -3.165 9.693 1.00 81.75 109 LEU A N 1
ATOM 895 C CA . LEU A 1 109 ? -16.971 -3.873 10.836 1.00 81.75 109 LEU A CA 1
ATOM 896 C C . LEU A 1 109 ? -17.602 -3.463 12.178 1.00 81.75 109 LEU A C 1
ATOM 898 O O . LEU A 1 109 ? -17.638 -4.269 13.101 1.00 81.75 109 LEU A O 1
ATOM 902 N N . TYR A 1 110 ? -18.109 -2.229 12.283 1.00 76.81 110 TYR A N 1
ATOM 903 C CA . TYR A 1 110 ? -18.765 -1.713 13.496 1.00 76.81 110 TYR A CA 1
ATOM 904 C C . TYR A 1 110 ? -20.299 -1.804 13.476 1.00 76.81 110 TYR A C 1
ATOM 906 O O . TYR A 1 110 ? -20.940 -1.403 14.444 1.00 76.81 110 TYR A O 1
ATOM 914 N N . LYS A 1 111 ? -20.907 -2.314 12.397 1.00 74.31 111 LYS A N 1
ATOM 915 C CA . LYS A 1 111 ? -22.347 -2.614 12.355 1.00 74.31 111 LYS A CA 1
ATOM 916 C C . LYS A 1 111 ? -22.573 -4.011 12.932 1.00 74.31 111 LYS A C 1
ATOM 918 O O . LYS A 1 111 ? -22.811 -4.956 12.186 1.00 74.31 111 LYS A O 1
ATOM 923 N N . SER A 1 112 ? -22.423 -4.140 14.244 1.00 55.91 112 SER A N 1
ATOM 924 C CA . SER A 1 112 ? -22.889 -5.309 14.999 1.00 55.91 112 SER A CA 1
ATOM 925 C C . SER A 1 112 ? -24.358 -5.151 15.363 1.00 55.91 112 SER A C 1
ATOM 927 O O . SER A 1 112 ? -24.675 -4.067 15.908 1.00 55.91 112 SER A O 1
#

Sequence (112 aa):
MNILKLETKIINEFLEYFTNAISISGSIFSPWAINDNPLAQARDFSYRFTCGYRQDQIVDCLRYQELSQLMSVSAERDWDKNRQPFWFRPVIDLNVTGSALLKDFPLNLYKS